Protein AF-A0A7J9EDD4-F1 (afdb_monomer_lite)

pLDDT: mean 74.46, std 18.75, range [39.28, 94.06]

InterPro domains:
  IPR004265 Dirigent protein [PF03018] (19-100)
  IPR0042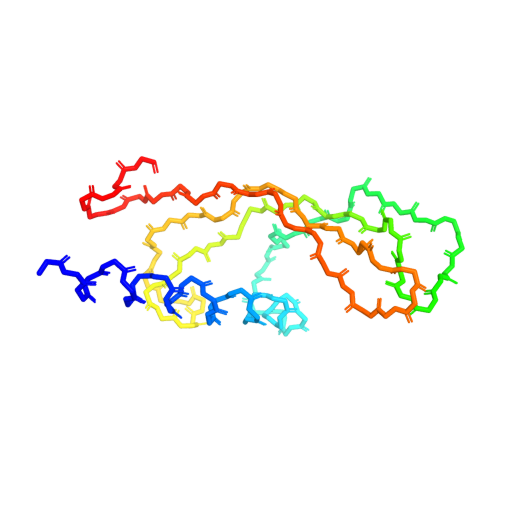65 Dirigent protein [PTHR21495] (27-100)

Foldseek 3Di:
DVPVVVVVVVLVVVVVPLVVVVQVVCLDVDDQKDFPDQDPDDAPQSAFTKIWGWAFDAPDSDPPGDTFWTWGDMWGQHDRPDHDIDDDTDTQTCDDPRHD

Organism: NCBI:txid34281

Radius of gyration: 15.08 Å; chains: 1; bounding box: 50×19×34 Å

Secondary structure (DSSP, 8-state):
--HHHHHHHHHHHHHHHHHHHHHHHT-SSS-SEEEEE--SS--TT-TT-EEEEEEEEESSSSTTSPEEEEEEEEEEE--SSS--EEEEEEEEE-SGGG--

Structure (mmCIF, N/CA/C/O backbone):
data_AF-A0A7J9EDD4-F1
#
_entry.id   AF-A0A7J9EDD4-F1
#
loop_
_atom_site.group_PDB
_atom_site.id
_atom_site.type_symbol
_atom_site.label_atom_id
_atom_site.label_alt_id
_atom_site.label_comp_id
_atom_site.label_asym_id
_atom_site.label_entity_id
_atom_site.label_seq_id
_atom_site.pdbx_PDB_ins_code
_atom_site.Cartn_x
_atom_site.Cartn_y
_atom_site.Cartn_z
_atom_site.occupancy
_atom_site.B_iso_or_equiv
_atom_site.auth_seq_id
_atom_site.auth_comp_id
_atom_site.auth_asym_id
_atom_site.auth_atom_id
_atom_site.pdbx_PDB_model_num
ATOM 1 N N . MET A 1 1 ? -27.727 7.773 -5.547 1.00 46.41 1 MET A N 1
ATOM 2 C CA . MET A 1 1 ? -27.075 6.466 -5.799 1.00 46.41 1 MET A CA 1
ATOM 3 C C . MET A 1 1 ? -25.766 6.553 -6.596 1.00 46.41 1 MET A C 1
ATOM 5 O O . MET A 1 1 ? -24.923 5.705 -6.367 1.00 46.41 1 MET A O 1
ATOM 9 N N . ALA A 1 2 ? -25.508 7.582 -7.421 1.00 40.41 2 ALA A N 1
ATOM 10 C CA . ALA A 1 2 ? -24.200 7.763 -8.083 1.00 40.41 2 ALA A CA 1
ATOM 11 C C . ALA A 1 2 ? -23.119 8.513 -7.251 1.00 40.41 2 ALA A C 1
ATOM 13 O O . ALA A 1 2 ? -21.943 8.439 -7.590 1.00 40.41 2 ALA A O 1
ATOM 14 N N . SER A 1 3 ? -23.459 9.205 -6.1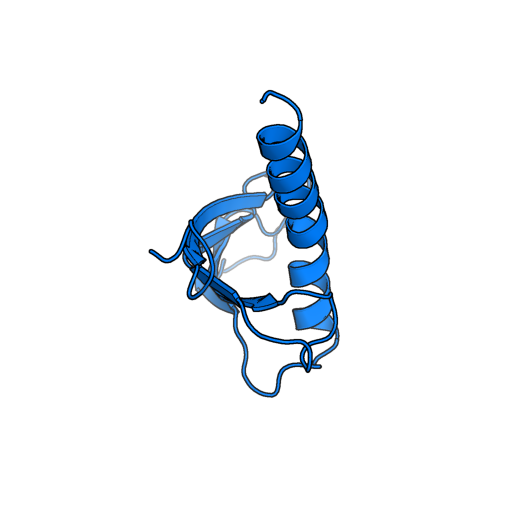48 1.00 53.06 3 SER A N 1
ATOM 15 C CA . SER A 1 3 ? -22.494 10.058 -5.413 1.00 53.06 3 SER A CA 1
ATOM 16 C C . SER A 1 3 ? -21.707 9.385 -4.269 1.00 53.06 3 SER A C 1
ATOM 18 O O . SER A 1 3 ? -20.701 9.937 -3.841 1.00 53.06 3 SER A O 1
ATOM 20 N N . PHE A 1 4 ? -22.089 8.186 -3.804 1.00 49.22 4 PHE A N 1
ATOM 21 C CA . PHE A 1 4 ? -21.347 7.406 -2.788 1.00 49.22 4 PHE A CA 1
ATOM 22 C C . PHE A 1 4 ? -20.160 6.638 -3.400 1.00 49.22 4 PHE A C 1
ATOM 24 O O . PHE A 1 4 ? -19.078 6.588 -2.825 1.00 49.22 4 PHE A O 1
ATOM 31 N N . ALA A 1 5 ? -20.323 6.134 -4.625 1.00 42.44 5 ALA A N 1
ATOM 32 C CA . ALA A 1 5 ? -19.260 5.455 -5.365 1.00 42.44 5 ALA A CA 1
ATOM 33 C C . ALA A 1 5 ? -18.075 6.393 -5.695 1.00 42.44 5 ALA A C 1
ATOM 35 O O . ALA A 1 5 ? -16.920 5.993 -5.575 1.00 42.44 5 ALA A O 1
ATOM 36 N N . ALA A 1 6 ? -18.344 7.662 -6.032 1.00 40.75 6 ALA A N 1
ATOM 37 C CA . ALA A 1 6 ? -17.327 8.649 -6.417 1.00 40.75 6 ALA A CA 1
ATOM 38 C C . ALA A 1 6 ? -16.560 9.275 -5.229 1.00 40.75 6 ALA A C 1
ATOM 40 O O . ALA A 1 6 ? -15.397 9.642 -5.379 1.00 40.75 6 ALA A O 1
ATOM 41 N N . GLN A 1 7 ? -17.156 9.356 -4.032 1.00 47.59 7 GLN A N 1
ATOM 42 C CA . GLN A 1 7 ? -16.465 9.838 -2.822 1.00 47.59 7 GLN A CA 1
ATOM 43 C C . GLN A 1 7 ? -15.580 8.765 -2.168 1.00 47.59 7 GLN A C 1
ATOM 45 O O . GLN A 1 7 ? -14.513 9.088 -1.648 1.00 47.59 7 GLN A O 1
ATOM 50 N N . THR A 1 8 ? -15.952 7.488 -2.285 1.00 46.44 8 THR A N 1
ATOM 51 C CA . THR A 1 8 ? -15.092 6.343 -1.942 1.00 46.44 8 THR A CA 1
ATOM 52 C C . THR A 1 8 ? -13.887 6.241 -2.890 1.00 46.44 8 THR A C 1
ATOM 54 O O . THR A 1 8 ? -12.769 6.068 -2.415 1.00 46.44 8 THR A O 1
ATOM 57 N N . LEU A 1 9 ? -14.066 6.479 -4.199 1.00 45.38 9 LEU A N 1
ATOM 58 C CA . LEU A 1 9 ? -12.981 6.601 -5.197 1.00 45.38 9 LEU A CA 1
ATOM 59 C C . LEU A 1 9 ? -12.029 7.801 -4.944 1.00 45.38 9 LEU A C 1
ATOM 61 O O . LEU A 1 9 ? -10.822 7.691 -5.149 1.00 45.38 9 LEU A O 1
ATOM 65 N N . PHE A 1 10 ? -12.545 8.931 -4.444 1.00 44.53 10 PHE A N 1
ATOM 66 C CA . PHE A 1 10 ? -11.786 10.145 -4.086 1.00 44.53 10 PHE A CA 1
ATOM 67 C C . PHE A 1 10 ? -10.987 10.011 -2.768 1.00 44.53 10 PHE A C 1
ATOM 69 O O . PHE A 1 10 ? -9.909 10.586 -2.641 1.00 44.53 10 PHE A O 1
ATOM 76 N N . LYS A 1 11 ? -11.440 9.184 -1.812 1.00 45.50 11 LYS A N 1
ATOM 77 C CA . LYS A 1 11 ? -10.645 8.758 -0.638 1.00 45.50 11 LYS A CA 1
ATOM 78 C C . LYS A 1 11 ? -9.595 7.699 -1.017 1.00 45.50 11 LYS A C 1
ATOM 80 O O . LYS A 1 11 ? -8.502 7.690 -0.461 1.00 45.50 11 LYS A O 1
ATOM 85 N N . LEU A 1 12 ? -9.903 6.874 -2.018 1.00 39.28 12 LEU A N 1
ATOM 86 C CA . LEU A 1 12 ? -8.987 5.918 -2.646 1.00 39.28 12 LEU A CA 1
ATOM 87 C C . LEU A 1 12 ? -7.752 6.617 -3.251 1.00 39.28 12 LEU A C 1
ATOM 89 O O . LEU A 1 12 ? -6.639 6.188 -2.979 1.00 39.28 12 LEU A O 1
ATOM 93 N N . PHE A 1 13 ? -7.915 7.725 -3.993 1.00 44.75 13 PHE A N 1
ATOM 94 C CA . PHE A 1 13 ? -6.804 8.453 -4.647 1.00 44.75 13 PHE A CA 1
ATOM 95 C C . PHE A 1 13 ? -6.010 9.402 -3.720 1.00 44.75 13 PHE A C 1
ATOM 97 O O . PHE A 1 13 ? -4.836 9.665 -3.965 1.00 44.75 13 PHE A O 1
ATOM 104 N N . PHE A 1 14 ? -6.611 9.896 -2.632 1.00 44.06 14 PHE A N 1
ATOM 105 C CA . PHE A 1 14 ? -5.952 10.796 -1.667 1.00 44.06 14 PHE A CA 1
ATOM 106 C C . PHE A 1 14 ? -5.073 10.035 -0.644 1.00 44.06 14 PHE A C 1
ATOM 108 O O . PHE A 1 14 ? -4.040 10.543 -0.211 1.00 44.06 14 PHE A O 1
ATOM 115 N N . THR A 1 15 ? -5.420 8.782 -0.309 1.00 46.75 15 THR A N 1
ATOM 116 C CA . THR A 1 15 ? -4.570 7.851 0.470 1.00 46.75 15 THR A CA 1
ATOM 117 C C . THR A 1 15 ? -3.404 7.299 -0.359 1.00 46.75 15 THR A C 1
ATOM 119 O O . THR A 1 15 ? -2.309 7.121 0.174 1.00 46.75 15 THR A O 1
ATOM 122 N N . LEU A 1 16 ? -3.611 7.118 -1.672 1.00 42.66 16 LEU A N 1
ATOM 123 C CA . LEU A 1 16 ? -2.618 6.636 -2.646 1.00 42.66 16 LEU A CA 1
ATOM 124 C C . LEU A 1 16 ? -1.308 7.462 -2.688 1.00 42.66 16 LEU A C 1
ATOM 126 O O . LEU A 1 16 ? -0.297 6.952 -3.157 1.00 42.66 16 LEU A O 1
ATOM 130 N N . PHE A 1 17 ? -1.288 8.700 -2.171 1.00 47.16 17 PHE A N 1
ATOM 131 C CA . PHE A 1 17 ? -0.092 9.561 -2.119 1.00 47.16 17 PHE A CA 1
ATOM 132 C C . PHE A 1 17 ? 0.442 9.806 -0.691 1.00 47.16 17 PHE A C 1
ATOM 134 O O . PHE A 1 17 ? 1.612 10.129 -0.514 1.00 47.16 17 PHE A O 1
ATOM 141 N N . SER A 1 18 ? -0.380 9.630 0.352 1.00 44.72 18 SER A N 1
ATOM 142 C CA . SER A 1 18 ? 0.018 9.875 1.750 1.00 44.72 18 SER A CA 1
ATOM 143 C C . SER A 1 18 ? 0.846 8.732 2.349 1.00 44.72 18 SER A C 1
ATOM 145 O O . SER A 1 18 ? 1.711 8.995 3.181 1.00 44.72 18 SER A O 1
ATOM 147 N N . ALA A 1 19 ? 0.600 7.478 1.956 1.00 46.88 19 ALA A N 1
ATOM 148 C CA . ALA A 1 19 ? 1.308 6.314 2.504 1.00 46.88 19 ALA A CA 1
ATOM 149 C C . ALA A 1 19 ? 2.798 6.305 2.121 1.00 46.88 19 ALA A C 1
ATOM 151 O O . ALA A 1 19 ? 3.648 6.055 2.972 1.00 46.88 19 ALA A O 1
ATOM 152 N N . PHE A 1 20 ? 3.116 6.737 0.893 1.00 46.19 20 PHE A N 1
ATOM 153 C CA . PHE A 1 20 ? 4.497 6.908 0.435 1.00 46.19 20 PHE A CA 1
ATOM 154 C C . PHE A 1 20 ? 5.291 7.903 1.300 1.00 46.19 20 PHE A C 1
ATOM 156 O O . PHE A 1 20 ? 6.504 7.774 1.392 1.00 46.19 20 PHE A O 1
ATOM 163 N N . PHE A 1 21 ? 4.623 8.873 1.948 1.00 42.41 21 PHE A N 1
ATOM 164 C CA . PHE A 1 21 ? 5.247 9.882 2.817 1.00 42.41 21 PHE A CA 1
ATOM 165 C C . PHE A 1 21 ? 5.314 9.493 4.302 1.00 42.41 21 PHE A C 1
ATOM 167 O O . PHE A 1 21 ? 6.241 9.912 4.995 1.00 42.41 21 PHE A O 1
ATOM 174 N N . ILE A 1 22 ? 4.375 8.690 4.815 1.00 44.69 22 ILE A N 1
ATOM 175 C CA . ILE A 1 22 ? 4.397 8.299 6.236 1.00 44.69 22 ILE A CA 1
ATOM 176 C C . ILE A 1 22 ? 5.508 7.271 6.511 1.00 44.69 22 ILE A C 1
ATOM 178 O O . ILE A 1 22 ? 6.136 7.348 7.568 1.00 44.69 22 ILE A O 1
ATOM 182 N N . GLU A 1 23 ? 5.840 6.389 5.557 1.00 49.53 23 GLU A N 1
ATOM 183 C CA . GLU A 1 23 ? 7.027 5.520 5.676 1.00 49.53 23 GLU A CA 1
ATOM 184 C C . GLU A 1 23 ? 8.330 6.320 5.816 1.00 49.53 23 GLU A C 1
ATOM 186 O O . GLU A 1 23 ? 9.205 5.950 6.596 1.00 49.53 23 GLU A O 1
ATOM 191 N N . ILE A 1 24 ? 8.445 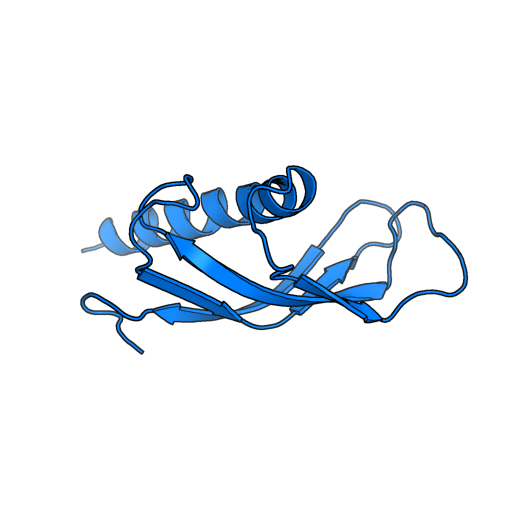7.459 5.124 1.00 43.91 24 ILE A N 1
ATOM 192 C CA . ILE A 1 24 ? 9.636 8.324 5.185 1.00 43.91 24 ILE A CA 1
ATOM 193 C C . ILE A 1 24 ? 9.717 9.119 6.497 1.00 43.91 24 ILE A C 1
ATOM 195 O O . ILE A 1 24 ? 10.811 9.503 6.906 1.00 43.91 24 ILE A O 1
ATOM 199 N N . ASN A 1 25 ? 8.584 9.351 7.170 1.00 45.59 25 ASN A N 1
ATOM 200 C CA . ASN A 1 25 ? 8.518 10.130 8.413 1.00 45.59 25 ASN A CA 1
ATOM 201 C C . ASN A 1 25 ? 8.650 9.277 9.689 1.00 45.59 25 ASN A C 1
ATOM 203 O O . ASN A 1 25 ? 8.656 9.829 10.787 1.00 45.59 25 ASN A O 1
ATOM 207 N N . GLY A 1 26 ? 8.772 7.948 9.571 1.00 51.53 26 GLY A N 1
ATOM 208 C CA . GLY A 1 26 ? 9.101 7.067 10.700 1.00 51.53 26 GLY A CA 1
ATOM 209 C C . GLY A 1 26 ? 8.048 7.009 11.814 1.00 51.53 26 GLY A C 1
ATOM 210 O O . GLY A 1 26 ? 8.371 6.637 12.941 1.00 51.53 26 GLY A O 1
ATOM 211 N N . GLU A 1 27 ? 6.791 7.375 11.537 1.00 55.22 27 GLU A N 1
ATOM 212 C CA . GLU A 1 27 ? 5.734 7.361 12.561 1.00 55.22 27 GLU A CA 1
ATOM 213 C C . GLU A 1 27 ? 5.250 5.938 12.908 1.00 55.22 27 GLU A C 1
ATOM 215 O O . GLU A 1 27 ? 4.641 5.722 13.960 1.00 55.22 27 GLU A O 1
ATOM 220 N N . TRP A 1 28 ? 5.562 4.947 12.066 1.00 57.50 28 TRP A N 1
ATOM 221 C CA . TRP A 1 28 ? 5.303 3.532 12.329 1.00 57.50 28 TRP A CA 1
ATOM 222 C C . TRP A 1 28 ? 6.549 2.850 12.904 1.00 57.50 28 TRP A C 1
ATOM 224 O O . TRP A 1 28 ? 7.619 2.859 12.301 1.00 57.50 28 TRP A O 1
ATOM 234 N N . LYS A 1 29 ? 6.407 2.210 14.075 1.00 58.19 29 LYS A N 1
ATOM 235 C CA . LYS A 1 29 ? 7.503 1.479 14.751 1.00 58.19 29 LYS A CA 1
ATOM 236 C C . LYS A 1 29 ? 7.960 0.221 14.002 1.00 58.19 29 LYS A C 1
ATOM 238 O O . LYS A 1 29 ? 8.998 -0.344 14.339 1.00 58.19 29 LYS A O 1
ATOM 243 N N . THR A 1 30 ? 7.180 -0.237 13.030 1.00 65.12 30 THR A N 1
ATOM 244 C CA . THR A 1 30 ? 7.446 -1.434 12.232 1.00 65.12 30 THR A CA 1
ATOM 245 C C . THR A 1 30 ? 7.216 -1.077 10.767 1.00 65.12 30 THR A C 1
ATOM 247 O O . THR A 1 30 ? 6.184 -0.467 10.482 1.00 65.12 30 THR A O 1
ATOM 250 N N . PRO A 1 31 ? 8.150 -1.411 9.858 1.00 72.00 31 PRO A N 1
ATOM 251 C CA . PRO A 1 31 ? 7.975 -1.131 8.438 1.00 72.00 31 PRO A CA 1
ATOM 252 C C . PRO A 1 31 ? 6.766 -1.901 7.904 1.00 72.00 31 PRO A C 1
ATOM 254 O O . PRO A 1 31 ? 6.622 -3.094 8.178 1.00 72.00 31 PRO A O 1
ATOM 257 N N . THR A 1 32 ? 5.895 -1.209 7.173 1.00 82.88 32 THR A N 1
ATOM 258 C CA . THR A 1 32 ? 4.691 -1.788 6.563 1.00 82.88 32 THR A CA 1
ATOM 259 C C . THR A 1 32 ? 4.893 -2.087 5.077 1.00 82.88 32 THR A C 1
ATOM 261 O O . THR A 1 32 ? 4.219 -2.972 4.551 1.00 82.88 32 THR A O 1
ATOM 264 N N . ALA A 1 33 ? 5.903 -1.482 4.437 1.00 85.88 33 ALA A N 1
ATOM 265 C CA . ALA A 1 33 ? 6.484 -1.947 3.188 1.00 85.88 33 ALA A CA 1
ATOM 266 C C . ALA A 1 33 ? 7.894 -2.518 3.384 1.00 85.88 33 ALA A C 1
ATOM 268 O O . ALA A 1 33 ? 8.726 -2.013 4.141 1.00 85.88 33 ALA A O 1
ATOM 269 N N . MET A 1 34 ? 8.206 -3.567 2.629 1.00 87.25 34 MET A N 1
ATOM 270 C CA . MET A 1 34 ? 9.549 -4.125 2.540 1.00 87.25 34 MET A CA 1
ATOM 271 C C . MET A 1 34 ? 9.968 -4.278 1.090 1.00 87.25 34 MET A C 1
ATOM 273 O O . MET A 1 34 ? 9.242 -4.837 0.270 1.00 87.25 34 MET A O 1
ATOM 277 N N . GLN A 1 35 ? 11.179 -3.832 0.775 1.00 89.19 35 GLN A N 1
ATOM 278 C CA . GLN A 1 35 ? 11.757 -4.032 -0.545 1.00 89.19 35 GLN A CA 1
AT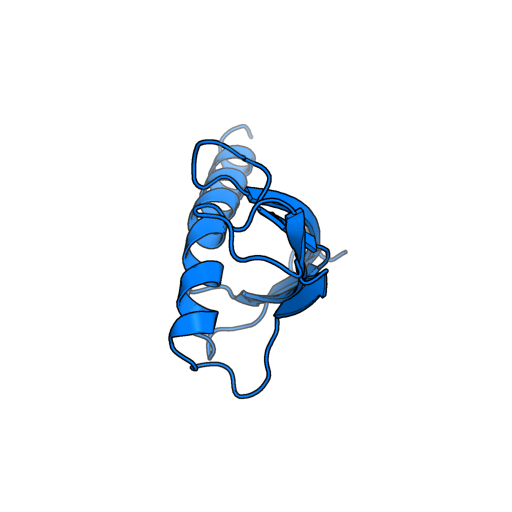OM 279 C C . GLN A 1 35 ? 12.029 -5.526 -0.782 1.00 89.19 35 GLN A C 1
ATOM 281 O O . GLN A 1 35 ? 12.820 -6.137 -0.066 1.00 89.19 35 GLN A O 1
ATOM 286 N N . ILE A 1 36 ? 11.408 -6.097 -1.814 1.00 93.38 36 ILE A N 1
ATOM 287 C CA . ILE A 1 36 ? 11.546 -7.518 -2.183 1.00 93.38 36 ILE A CA 1
ATOM 288 C C . ILE A 1 36 ? 12.357 -7.728 -3.460 1.00 93.38 36 ILE A C 1
ATOM 290 O O . ILE A 1 36 ? 12.924 -8.798 -3.663 1.00 93.38 36 ILE A O 1
ATOM 294 N N . ILE A 1 37 ? 12.451 -6.701 -4.309 1.00 93.06 37 ILE A N 1
ATOM 295 C CA . ILE A 1 37 ? 13.327 -6.707 -5.481 1.00 93.06 37 ILE A CA 1
ATOM 296 C C . ILE A 1 37 ? 14.229 -5.488 -5.401 1.00 93.06 37 ILE A C 1
ATOM 298 O O . ILE A 1 37 ? 13.779 -4.337 -5.390 1.00 93.06 37 ILE A O 1
ATOM 302 N N . ARG A 1 38 ? 15.532 -5.761 -5.352 1.00 86.44 38 ARG A N 1
ATOM 303 C CA . ARG A 1 38 ? 16.585 -4.756 -5.370 1.00 86.44 38 ARG A CA 1
ATOM 304 C C . ARG A 1 38 ? 17.391 -4.876 -6.644 1.00 86.44 38 ARG A C 1
ATOM 306 O O . ARG A 1 38 ? 17.903 -5.943 -6.965 1.00 86.44 38 ARG A O 1
ATOM 313 N N . LEU A 1 39 ? 17.532 -3.756 -7.340 1.00 80.94 39 LEU A N 1
ATOM 314 C CA . LEU A 1 39 ? 18.364 -3.685 -8.530 1.00 80.94 39 LEU A CA 1
ATOM 315 C C . LEU A 1 39 ? 19.831 -3.512 -8.126 1.00 80.94 39 LEU A C 1
ATOM 317 O O . LEU A 1 39 ? 20.121 -2.765 -7.184 1.00 80.94 39 LEU A O 1
ATOM 321 N N . PRO A 1 40 ? 20.759 -4.168 -8.839 1.00 73.12 40 PRO A N 1
ATOM 322 C CA . PRO A 1 40 ? 22.187 -4.055 -8.559 1.00 73.12 40 PRO A CA 1
ATOM 323 C C . PRO A 1 40 ? 22.712 -2.636 -8.820 1.00 73.12 40 PRO A C 1
ATOM 325 O O . PRO A 1 40 ? 23.571 -2.157 -8.083 1.00 73.12 40 PRO A O 1
ATOM 328 N N . ASN A 1 41 ? 22.144 -1.939 -9.810 1.00 79.06 41 ASN A N 1
ATOM 329 C CA . ASN A 1 41 ? 22.538 -0.587 -10.194 1.00 79.06 41 ASN A CA 1
ATOM 330 C C . ASN A 1 41 ? 21.418 0.407 -9.888 1.00 79.06 41 ASN A C 1
ATOM 332 O O . ASN A 1 41 ? 20.248 0.149 -10.173 1.00 79.06 41 ASN A O 1
ATOM 336 N N . LYS A 1 42 ? 21.786 1.571 -9.345 1.00 69.31 42 LYS A N 1
ATOM 337 C CA . LYS A 1 42 ? 20.844 2.676 -9.148 1.00 69.31 42 LYS A CA 1
ATOM 338 C C . LYS A 1 42 ? 20.516 3.298 -10.505 1.00 69.31 42 LYS A C 1
ATOM 340 O O . LYS A 1 42 ? 21.400 3.842 -11.159 1.00 69.31 42 LYS A O 1
ATOM 345 N N . THR A 1 43 ? 19.256 3.219 -10.917 1.00 77.12 43 THR A N 1
ATOM 346 C CA . THR A 1 43 ? 18.716 3.993 -12.042 1.00 77.12 43 THR A CA 1
ATOM 347 C C . THR A 1 43 ? 18.071 5.271 -11.508 1.00 77.12 43 THR A C 1
ATOM 349 O O . THR A 1 43 ? 17.666 5.316 -10.346 1.00 77.12 43 THR A O 1
ATOM 352 N N . ALA A 1 44 ? 17.962 6.315 -12.335 1.00 80.38 44 ALA A N 1
ATOM 353 C CA . ALA A 1 44 ? 17.365 7.590 -11.918 1.00 80.38 44 ALA A CA 1
ATOM 354 C C . ALA A 1 44 ? 15.923 7.430 -11.396 1.00 80.38 44 ALA A C 1
ATOM 356 O O . ALA A 1 44 ? 15.520 8.127 -10.470 1.00 80.38 44 ALA A O 1
ATOM 357 N N . THR A 1 45 ? 15.170 6.473 -11.946 1.00 82.94 45 THR A N 1
ATOM 358 C CA . THR A 1 45 ? 13.764 6.218 -11.598 1.00 82.94 45 THR A CA 1
ATOM 359 C C . THR A 1 45 ? 13.565 5.020 -10.670 1.00 82.94 45 THR A C 1
ATOM 361 O O . THR A 1 45 ? 12.437 4.712 -10.302 1.00 82.94 45 THR A O 1
ATOM 364 N N . SER A 1 46 ? 14.638 4.308 -10.306 1.00 88.44 46 SER A N 1
ATOM 365 C CA . SER A 1 46 ? 14.575 3.020 -9.597 1.00 88.44 46 SER A CA 1
ATOM 366 C C . SER A 1 46 ? 13.741 1.935 -10.306 1.00 88.44 46 SER A C 1
ATOM 368 O O . SER A 1 46 ? 13.327 0.975 -9.655 1.00 88.44 46 SER A O 1
ATOM 370 N N . PHE A 1 47 ? 13.522 2.055 -11.625 1.00 90.88 47 PHE A N 1
ATOM 371 C CA . PHE A 1 47 ? 12.712 1.144 -12.449 1.00 90.88 47 PHE A CA 1
ATOM 372 C C . PHE A 1 47 ? 12.966 -0.343 -12.168 1.00 90.88 47 PHE A C 1
ATOM 374 O O . PHE A 1 47 ? 14.067 -0.829 -12.407 1.00 90.88 47 PHE A O 1
ATOM 381 N N . GLY A 1 48 ? 11.936 -1.070 -11.733 1.00 90.75 48 GLY A N 1
ATOM 382 C CA . GLY A 1 48 ? 11.970 -2.490 -11.368 1.00 90.75 48 GLY A CA 1
ATOM 383 C C . GLY A 1 48 ? 12.094 -2.741 -9.862 1.00 90.75 48 GLY A C 1
ATOM 384 O O . GLY A 1 48 ? 11.818 -3.847 -9.394 1.00 90.75 48 GLY A O 1
ATOM 385 N N . THR A 1 49 ? 12.455 -1.724 -9.075 1.00 91.75 49 THR A N 1
ATOM 386 C CA . THR A 1 49 ? 12.445 -1.825 -7.613 1.00 91.75 49 THR A CA 1
ATOM 387 C C . THR A 1 49 ? 11.017 -2.060 -7.146 1.00 91.75 49 THR A C 1
ATOM 389 O O . THR A 1 49 ? 10.114 -1.316 -7.526 1.00 91.75 49 THR A O 1
ATOM 392 N N . THR A 1 50 ? 10.826 -3.100 -6.336 1.00 92.31 50 THR A N 1
ATOM 393 C CA . THR A 1 50 ? 9.501 -3.582 -5.932 1.00 92.31 50 THR A CA 1
ATOM 394 C C . THR A 1 50 ? 9.443 -3.791 -4.428 1.00 92.31 50 THR A C 1
ATOM 396 O O . THR A 1 50 ? 10.399 -4.295 -3.827 1.00 92.31 50 THR A O 1
ATOM 399 N N . PHE A 1 51 ? 8.303 -3.443 -3.845 1.00 91.50 51 PHE A N 1
ATOM 400 C CA . PHE A 1 51 ? 8.013 -3.542 -2.425 1.00 91.50 51 PHE A CA 1
ATOM 401 C C . PHE A 1 51 ? 6.795 -4.435 -2.201 1.00 91.50 51 PHE A C 1
ATOM 403 O O . PHE A 1 51 ? 5.822 -4.343 -2.946 1.00 91.50 51 PHE A O 1
ATOM 410 N N . MET A 1 52 ? 6.866 -5.289 -1.182 1.00 93.50 52 MET A N 1
ATOM 411 C CA . MET A 1 52 ? 5.714 -5.961 -0.584 1.00 93.50 52 MET A CA 1
ATOM 412 C C . MET A 1 52 ? 5.135 -5.040 0.482 1.00 93.50 52 MET A C 1
ATOM 414 O O . MET A 1 52 ? 5.896 -4.548 1.311 1.00 93.50 52 MET A O 1
ATOM 418 N N . VAL A 1 53 ? 3.825 -4.825 0.462 1.00 89.56 53 VAL A N 1
ATOM 419 C CA . VAL A 1 53 ? 3.117 -3.908 1.362 1.00 89.56 53 VAL A CA 1
ATOM 420 C C . VAL A 1 53 ? 2.011 -4.603 2.135 1.00 89.56 53 VAL A C 1
ATOM 422 O O . VAL A 1 53 ? 1.267 -5.419 1.587 1.00 89.56 53 VAL A O 1
ATOM 425 N N . ASP A 1 54 ? 1.897 -4.214 3.400 1.00 89.56 54 ASP A N 1
ATOM 426 C CA . ASP A 1 54 ? 0.778 -4.478 4.296 1.00 89.56 54 ASP A CA 1
ATOM 427 C C . ASP A 1 54 ? 0.512 -3.216 5.139 1.00 89.56 54 ASP A C 1
ATOM 429 O O . ASP A 1 54 ? 0.909 -3.113 6.302 1.00 89.56 54 ASP A O 1
ATOM 433 N N . ASP A 1 55 ? -0.134 -2.225 4.523 1.00 85.00 55 ASP A N 1
ATOM 434 C CA . ASP A 1 55 ? -0.315 -0.886 5.089 1.00 85.00 55 ASP A CA 1
ATOM 435 C C . ASP A 1 55 ? -1.666 -0.737 5.811 1.00 85.00 55 ASP A C 1
ATOM 437 O O . ASP A 1 55 ? -2.702 -1.166 5.294 1.00 85.00 55 ASP A O 1
ATOM 441 N N . PRO A 1 56 ? -1.712 -0.091 6.991 1.00 84.06 56 PRO A N 1
ATOM 442 C CA . PRO A 1 56 ? -2.961 0.181 7.692 1.00 84.06 56 PRO A CA 1
ATOM 443 C C . PRO A 1 56 ? -3.804 1.235 6.961 1.00 84.06 56 PRO A C 1
ATOM 445 O O . PRO A 1 56 ? -3.332 2.322 6.634 1.00 84.06 56 PRO A O 1
ATOM 448 N N . LEU A 1 57 ? -5.095 0.953 6.787 1.00 83.19 57 LEU A N 1
ATOM 449 C CA . LEU A 1 57 ? -6.085 1.933 6.345 1.00 83.19 57 LEU A CA 1
ATOM 450 C C . LEU A 1 57 ? -6.774 2.515 7.572 1.00 83.19 57 LEU A C 1
ATOM 452 O O . LEU A 1 57 ? -7.426 1.791 8.323 1.00 83.19 57 LEU A O 1
ATOM 456 N N . THR A 1 58 ? -6.657 3.820 7.778 1.00 81.62 58 THR A N 1
ATOM 457 C CA . THR A 1 58 ? -7.236 4.512 8.933 1.00 81.62 58 THR A CA 1
ATOM 458 C C . THR A 1 58 ? -8.328 5.493 8.511 1.00 81.62 58 THR A C 1
ATOM 460 O O . THR A 1 58 ? -8.331 6.024 7.400 1.00 81.62 58 THR A O 1
ATOM 463 N N . GLU A 1 59 ? -9.279 5.784 9.404 1.00 81.25 59 GLU A N 1
ATOM 464 C CA . GLU A 1 59 ? -10.348 6.755 9.103 1.00 81.25 59 GLU A CA 1
ATOM 465 C C . GLU A 1 59 ? -9.808 8.161 8.787 1.00 81.25 59 GLU A C 1
ATOM 467 O O . GLU A 1 59 ? -10.440 8.906 8.024 1.00 81.25 59 GLU A O 1
ATOM 472 N N . LYS A 1 60 ? -8.651 8.504 9.374 1.00 79.31 60 LYS A N 1
ATOM 473 C CA . LYS A 1 60 ? -7.936 9.782 9.264 1.00 79.31 60 LYS A CA 1
ATOM 474 C C . LYS A 1 60 ? -6.437 9.537 9.022 1.00 79.31 60 LYS A C 1
ATOM 476 O O . LYS A 1 60 ? -5.942 8.508 9.466 1.00 79.31 60 LYS A O 1
ATOM 481 N N . PRO A 1 61 ? -5.676 10.503 8.473 1.00 71.25 61 PRO A N 1
ATOM 482 C CA . PRO A 1 61 ? -4.248 10.331 8.149 1.00 71.25 61 PRO A CA 1
ATOM 483 C C . PRO A 1 61 ? -3.300 10.057 9.329 1.00 71.25 61 PRO A C 1
ATOM 485 O O . PRO A 1 61 ? -2.130 9.773 9.116 1.00 71.25 61 PRO A O 1
ATOM 488 N N . LYS A 1 62 ? -3.768 10.186 10.577 1.00 73.12 62 LYS A N 1
ATOM 489 C CA . LYS A 1 62 ? -2.933 9.951 11.761 1.00 73.12 62 LYS A CA 1
ATOM 490 C C . LYS A 1 62 ? -2.770 8.445 12.000 1.00 73.12 62 LYS A C 1
ATOM 492 O O . LYS A 1 62 ? -3.799 7.773 12.072 1.00 73.12 62 LYS A O 1
ATOM 497 N N . PRO A 1 63 ? -1.556 7.938 12.272 1.00 72.75 63 PRO A N 1
ATOM 498 C CA . PRO A 1 63 ? -1.336 6.528 12.614 1.00 72.75 63 PRO A CA 1
ATOM 499 C C . PRO A 1 63 ? -2.146 6.033 13.817 1.00 72.75 63 PRO A C 1
ATOM 501 O O . PRO A 1 63 ? -2.539 4.876 13.881 1.00 72.75 63 PRO A O 1
ATOM 504 N N . THR A 1 64 ? -2.435 6.924 14.770 1.00 80.50 64 THR A N 1
ATOM 505 C CA . THR A 1 64 ? -3.244 6.628 15.964 1.00 80.50 64 THR A CA 1
ATOM 506 C C . THR A 1 64 ? -4.752 6.677 15.715 1.00 80.50 64 THR A C 1
ATOM 508 O O . THR A 1 64 ? -5.539 6.432 16.629 1.00 80.50 64 THR A O 1
ATOM 511 N N . SER A 1 65 ? -5.177 7.038 14.502 1.00 82.31 65 SER A N 1
ATOM 512 C CA . SER A 1 65 ? -6.581 6.995 14.115 1.00 82.31 65 SER A CA 1
ATOM 513 C C . SER A 1 65 ? -7.070 5.553 14.068 1.00 82.31 65 SER A C 1
ATOM 515 O O . SER A 1 65 ? -6.310 4.617 13.838 1.00 82.31 65 SER A O 1
ATOM 517 N N . LYS A 1 66 ? -8.382 5.391 14.226 1.00 85.19 66 LYS A N 1
ATOM 518 C CA . LYS A 1 66 ? -9.052 4.104 14.101 1.00 85.19 66 LYS A CA 1
ATOM 519 C C . LYS A 1 66 ? -8.694 3.414 12.780 1.00 85.19 66 LYS A C 1
ATOM 521 O O . LYS A 1 66 ? -8.832 4.020 11.712 1.00 85.19 66 LYS A O 1
ATOM 526 N N . LEU A 1 67 ? -8.236 2.170 12.896 1.00 85.75 67 LEU A N 1
ATOM 527 C CA . LEU A 1 67 ? -7.972 1.245 11.798 1.00 85.75 67 LEU A CA 1
ATOM 528 C C . LEU A 1 67 ? -9.303 0.731 11.237 1.00 85.75 67 LEU A C 1
ATOM 530 O O . LEU A 1 67 ? -10.176 0.339 12.003 1.00 85.75 67 LEU A O 1
ATOM 534 N N . VAL A 1 68 ? -9.446 0.725 9.915 1.00 87.81 68 VAL A N 1
ATOM 535 C CA . VAL A 1 68 ? -10.657 0.276 9.199 1.00 87.81 68 VAL A CA 1
ATOM 536 C C . VAL A 1 68 ? -10.379 -0.787 8.139 1.00 87.81 68 VAL A C 1
ATOM 538 O O . VAL A 1 68 ? -11.304 -1.274 7.492 1.00 87.81 68 VAL A O 1
ATOM 541 N N . GLY A 1 69 ? -9.114 -1.148 7.939 1.00 88.25 69 GLY A N 1
ATOM 542 C CA . GLY A 1 69 ? -8.705 -2.174 6.989 1.00 88.25 69 GLY A CA 1
ATOM 543 C C . GLY A 1 69 ? -7.208 -2.151 6.727 1.00 88.25 69 GLY A C 1
ATOM 544 O O . GLY A 1 69 ? -6.458 -1.469 7.433 1.00 88.25 69 GLY A O 1
ATOM 545 N N . ARG A 1 70 ? -6.776 -2.879 5.696 1.00 88.88 70 ARG A N 1
ATOM 546 C CA . ARG A 1 70 ? -5.381 -2.920 5.237 1.00 88.88 70 ARG A CA 1
ATOM 547 C C . ARG A 1 70 ? -5.287 -2.918 3.712 1.00 88.88 70 ARG A C 1
ATOM 549 O O . ARG A 1 70 ? -6.137 -3.499 3.040 1.00 88.88 70 ARG A O 1
ATOM 556 N N . ALA A 1 71 ? -4.260 -2.263 3.177 1.00 89.19 71 ALA A N 1
ATOM 557 C CA . ALA A 1 71 ? -3.871 -2.354 1.773 1.00 89.19 71 ALA A CA 1
ATOM 558 C C . ALA A 1 71 ? -2.712 -3.347 1.644 1.00 89.19 71 ALA A C 1
ATOM 560 O O . ALA A 1 71 ? -1.653 -3.148 2.236 1.00 89.19 71 ALA A O 1
ATOM 561 N N . GLN A 1 72 ? -2.929 -4.425 0.895 1.00 91.81 72 GLN A N 1
ATOM 562 C CA . GLN A 1 72 ? -2.031 -5.579 0.849 1.00 91.81 72 GLN A CA 1
ATOM 563 C C . GLN A 1 72 ? -1.665 -5.934 -0.584 1.00 91.81 72 GLN A C 1
ATOM 565 O O . GLN A 1 72 ? -2.551 -6.119 -1.417 1.00 91.81 72 GLN A O 1
ATOM 570 N N . GLY A 1 73 ? -0.376 -6.073 -0.879 1.00 93.12 73 GLY A N 1
ATOM 571 C CA . GLY A 1 73 ? 0.086 -6.442 -2.215 1.00 93.12 73 GLY A CA 1
ATOM 572 C C . GLY A 1 73 ? 1.474 -5.910 -2.517 1.00 93.12 73 GLY A C 1
ATOM 573 O O . GLY A 1 73 ? 2.371 -6.005 -1.685 1.00 93.12 73 GLY A O 1
ATOM 574 N N . ILE A 1 74 ? 1.656 -5.357 -3.715 1.00 93.88 74 ILE A N 1
ATOM 575 C CA . ILE A 1 74 ? 2.934 -4.799 -4.151 1.00 93.88 74 ILE A CA 1
ATOM 576 C C . ILE A 1 74 ? 2.783 -3.425 -4.797 1.00 93.88 74 ILE A C 1
ATOM 578 O O . ILE A 1 74 ? 1.778 -3.121 -5.449 1.00 93.88 74 ILE A O 1
ATOM 582 N N . TYR A 1 75 ? 3.845 -2.631 -4.693 1.00 90.75 75 TYR A N 1
ATOM 583 C CA . TYR A 1 75 ? 4.093 -1.523 -5.608 1.00 90.75 75 TYR A CA 1
ATOM 584 C C . TYR A 1 75 ? 5.493 -1.625 -6.214 1.00 90.75 75 TYR A C 1
ATOM 586 O O . TYR A 1 75 ? 6.435 -2.097 -5.573 1.00 90.75 75 TYR A O 1
ATOM 594 N N . ALA A 1 76 ? 5.634 -1.191 -7.464 1.00 92.19 76 ALA A N 1
ATOM 595 C CA . ALA A 1 76 ? 6.897 -1.216 -8.189 1.00 92.19 76 ALA A CA 1
ATOM 596 C C . ALA A 1 76 ? 7.116 0.072 -8.979 1.00 92.19 76 ALA A C 1
ATOM 598 O O . ALA A 1 76 ? 6.177 0.627 -9.550 1.00 92.19 76 ALA A O 1
ATOM 599 N N . PHE A 1 77 ? 8.369 0.509 -9.071 1.00 90.88 77 PHE A N 1
ATOM 600 C CA . PHE A 1 77 ? 8.756 1.587 -9.976 1.00 90.88 77 PHE A CA 1
ATOM 601 C C . PHE A 1 77 ? 8.694 1.078 -11.420 1.00 90.88 77 PHE A C 1
ATOM 603 O O . PHE A 1 77 ? 9.473 0.212 -11.811 1.00 90.88 77 PHE A O 1
ATOM 610 N N . ALA A 1 78 ? 7.752 1.589 -12.205 1.00 92.44 78 ALA A N 1
ATOM 611 C CA . ALA A 1 78 ? 7.344 1.012 -13.485 1.00 92.44 78 ALA A CA 1
ATOM 612 C C . ALA A 1 78 ? 7.650 1.894 -14.707 1.00 92.44 78 ALA A C 1
ATOM 614 O O . ALA A 1 78 ? 7.363 1.487 -15.829 1.00 92.44 78 ALA A O 1
ATOM 615 N N . SER A 1 79 ? 8.252 3.074 -14.522 1.00 91.56 79 SER A N 1
ATOM 616 C CA . SER A 1 79 ? 8.700 3.925 -15.632 1.00 91.56 79 SER A CA 1
ATOM 617 C C . SER A 1 79 ? 10.226 4.048 -15.680 1.00 91.56 79 SER A C 1
ATOM 619 O O . SER A 1 79 ? 10.899 4.168 -14.654 1.00 91.56 79 SER A O 1
ATOM 621 N N . GLN A 1 80 ? 10.782 3.954 -16.891 1.00 90.38 80 GLN A N 1
ATOM 622 C CA . GLN A 1 80 ? 12.218 4.110 -17.146 1.00 90.38 80 GLN A CA 1
ATOM 623 C C . GLN A 1 80 ? 12.618 5.575 -17.357 1.00 90.38 80 GLN A C 1
ATOM 625 O O . GLN A 1 80 ? 13.767 5.922 -17.097 1.00 90.38 80 GLN A O 1
ATOM 630 N N . SER A 1 81 ? 11.694 6.417 -17.830 1.00 90.12 81 SER A N 1
ATOM 631 C CA . SER A 1 81 ? 11.944 7.834 -18.126 1.00 90.12 81 SER A CA 1
ATOM 632 C C . SER A 1 81 ? 11.591 8.754 -16.963 1.00 90.12 81 SER A C 1
ATOM 634 O O . SER A 1 81 ? 12.277 9.746 -16.743 1.00 90.12 81 SER A O 1
ATOM 636 N N . ASP A 1 82 ? 10.558 8.400 -16.199 1.00 87.75 82 ASP A N 1
ATOM 637 C CA . ASP A 1 82 ? 9.960 9.247 -15.169 1.00 87.75 82 ASP A CA 1
ATOM 638 C C . ASP A 1 82 ? 9.683 8.447 -13.892 1.00 87.75 82 ASP A C 1
ATOM 640 O O . ASP A 1 82 ? 9.740 7.216 -13.877 1.00 87.75 82 ASP A O 1
ATOM 644 N N . LEU A 1 83 ? 9.345 9.130 -12.798 1.00 82.19 83 LEU A N 1
ATOM 645 C CA . LEU A 1 83 ? 8.804 8.450 -11.624 1.00 82.19 83 LEU A CA 1
ATOM 646 C C . LEU A 1 83 ? 7.383 7.970 -11.933 1.00 82.19 83 LEU A C 1
ATOM 648 O O . LEU A 1 83 ? 6.474 8.768 -12.141 1.00 82.19 83 LEU A O 1
ATOM 652 N N . GLY A 1 84 ? 7.195 6.6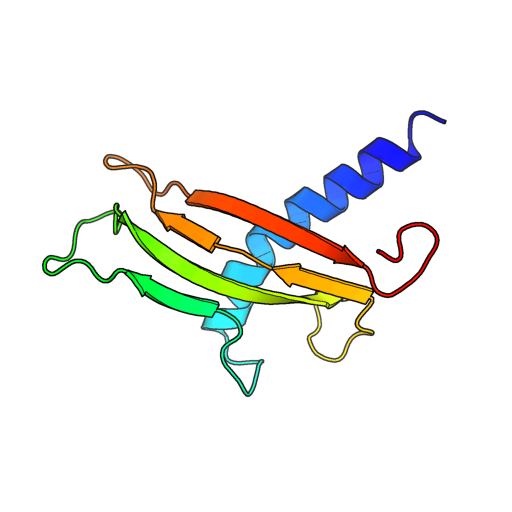54 -11.939 1.00 84.88 84 GLY A N 1
ATOM 653 C CA . GLY A 1 84 ? 5.893 6.027 -12.131 1.00 84.88 84 GLY A CA 1
ATOM 654 C C . GLY A 1 84 ? 5.784 4.764 -11.296 1.00 84.88 84 GLY A C 1
ATOM 655 O O . GLY A 1 84 ? 6.738 3.990 -11.230 1.00 84.88 84 GLY A O 1
ATOM 656 N N . LEU A 1 85 ? 4.630 4.561 -10.665 1.00 87.12 85 LEU A N 1
ATOM 657 C CA . LEU A 1 85 ? 4.351 3.400 -9.825 1.00 87.12 85 LEU A CA 1
ATOM 658 C C . LEU A 1 85 ? 3.278 2.522 -10.469 1.00 87.12 85 LEU A C 1
ATOM 660 O O . LEU A 1 85 ? 2.229 3.018 -10.875 1.00 87.12 85 LEU A O 1
ATOM 664 N N . LEU A 1 86 ? 3.529 1.215 -10.512 1.00 90.94 86 LEU A N 1
ATOM 665 C CA . LEU A 1 86 ? 2.498 0.200 -10.704 1.00 90.94 86 LEU A C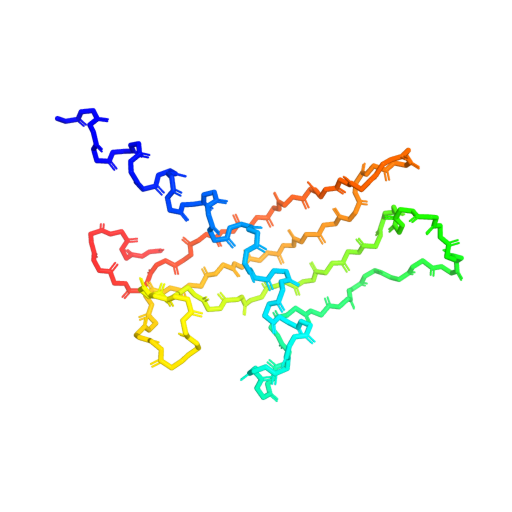A 1
ATOM 666 C C . LEU A 1 86 ? 2.110 -0.342 -9.333 1.00 90.94 86 LEU A C 1
ATOM 668 O O . LEU A 1 86 ? 2.979 -0.745 -8.564 1.00 90.94 86 LEU A O 1
ATOM 672 N N . MET A 1 87 ? 0.812 -0.376 -9.051 1.00 88.81 87 MET A N 1
ATOM 673 C CA . MET A 1 87 ? 0.263 -0.876 -7.796 1.00 88.81 87 MET A CA 1
ATOM 674 C C . MET A 1 87 ? -0.674 -2.040 -8.079 1.00 88.81 87 MET A C 1
ATOM 676 O O . MET A 1 87 ? -1.608 -1.915 -8.868 1.00 88.81 87 MET A O 1
ATOM 680 N N . VAL A 1 88 ? -0.410 -3.167 -7.425 1.00 94.06 88 VAL A N 1
ATOM 681 C CA . VAL A 1 88 ? -1.237 -4.372 -7.488 1.00 94.06 88 VAL A CA 1
ATOM 682 C C . VAL A 1 88 ? -1.527 -4.770 -6.053 1.00 94.06 88 VAL A C 1
ATOM 684 O O . VAL A 1 88 ? -0.679 -5.356 -5.383 1.00 94.06 88 VAL A O 1
ATOM 687 N N . MET A 1 89 ? -2.697 -4.380 -5.556 1.00 88.94 89 MET A N 1
ATOM 688 C CA . MET A 1 89 ? -3.050 -4.537 -4.149 1.00 88.94 89 MET A CA 1
ATOM 689 C C . MET A 1 89 ? -4.544 -4.765 -3.950 1.00 88.94 89 MET A C 1
ATOM 691 O O . MET A 1 89 ? -5.375 -4.268 -4.711 1.00 88.94 89 MET A O 1
ATOM 695 N N . ASN A 1 90 ? -4.852 -5.489 -2.882 1.00 89.12 90 ASN A N 1
ATOM 696 C CA . ASN A 1 90 ? -6.185 -5.661 -2.337 1.00 89.12 90 ASN A CA 1
ATOM 697 C C . ASN A 1 90 ? -6.403 -4.655 -1.204 1.00 89.12 90 ASN A C 1
ATOM 699 O O . ASN A 1 90 ? -5.488 -4.380 -0.427 1.00 89.12 90 ASN A O 1
ATOM 703 N N . PHE A 1 91 ? -7.629 -4.156 -1.080 1.00 88.19 91 PHE A N 1
ATOM 704 C CA . PHE A 1 91 ? -8.073 -3.390 0.082 1.00 88.19 91 PHE A CA 1
ATOM 705 C C . PHE A 1 91 ? -8.992 -4.288 0.909 1.00 88.19 91 PHE A C 1
ATOM 707 O O . PHE A 1 91 ? -10.151 -4.464 0.547 1.00 88.19 91 PHE A O 1
ATOM 714 N N . ALA A 1 92 ? -8.449 -4.873 1.976 1.00 88.56 92 ALA A N 1
ATOM 715 C CA . ALA A 1 92 ? -9.178 -5.742 2.893 1.00 88.56 92 ALA A CA 1
ATOM 716 C C . ALA A 1 92 ? -9.765 -4.883 4.018 1.00 88.56 92 ALA A C 1
ATOM 718 O O . ALA A 1 92 ? -9.041 -4.445 4.922 1.00 88.56 92 ALA A O 1
ATOM 719 N N . PHE A 1 93 ? -11.056 -4.572 3.939 1.00 90.19 93 PHE A N 1
ATOM 720 C CA . PHE A 1 93 ? -11.713 -3.750 4.954 1.00 90.19 93 PHE A CA 1
ATOM 721 C C . PHE A 1 93 ? -12.129 -4.631 6.130 1.00 90.19 93 PHE A C 1
ATOM 723 O O . PHE A 1 93 ? -12.637 -5.728 5.944 1.00 90.19 93 PHE A O 1
ATOM 730 N N . SER A 1 94 ? -11.948 -4.142 7.356 1.00 90.62 94 SER A N 1
ATOM 731 C CA . SER A 1 94 ? -12.322 -4.873 8.577 1.00 90.62 94 SER A CA 1
ATOM 732 C C . SER A 1 94 ? -13.614 -4.357 9.214 1.00 90.62 94 SER A C 1
ATOM 734 O O . SER A 1 94 ? -14.035 -4.854 10.256 1.00 90.62 94 SER A O 1
ATOM 736 N N . GLU A 1 95 ? -14.233 -3.332 8.623 1.00 86.19 95 GLU A N 1
ATOM 737 C CA . GLU A 1 95 ? -15.406 -2.654 9.167 1.00 86.19 95 GLU A CA 1
ATOM 738 C C . GLU A 1 95 ? -16.396 -2.196 8.085 1.00 86.19 95 GLU A C 1
ATOM 740 O O . GLU A 1 95 ? -16.071 -2.070 6.904 1.00 86.19 95 GLU A O 1
ATOM 745 N N . GLY A 1 96 ? -17.621 -1.879 8.518 1.00 84.44 96 GLY A N 1
ATOM 746 C CA . GLY A 1 96 ? -18.674 -1.341 7.660 1.00 84.44 96 GLY A CA 1
ATOM 747 C C . GLY A 1 96 ? -19.270 -2.375 6.704 1.00 84.44 96 GLY A C 1
ATOM 748 O O . GLY A 1 96 ? -19.081 -3.579 6.847 1.00 84.44 96 GLY A O 1
ATOM 749 N N . ILE A 1 97 ? -20.017 -1.886 5.713 1.00 87.00 97 ILE A N 1
ATOM 750 C CA . ILE A 1 97 ? -20.718 -2.731 4.727 1.00 87.00 97 ILE A CA 1
ATOM 751 C C . ILE A 1 97 ? -19.779 -3.401 3.713 1.00 87.00 97 ILE A C 1
ATOM 753 O O . ILE A 1 97 ? -20.231 -4.201 2.901 1.00 87.00 97 ILE A O 1
ATOM 757 N N . TYR A 1 98 ? -18.498 -3.036 3.742 1.00 82.88 98 TYR A N 1
ATOM 758 C CA . TYR A 1 98 ? -17.460 -3.539 2.848 1.00 82.88 98 TYR A CA 1
ATOM 759 C C . TYR A 1 98 ? -16.488 -4.486 3.552 1.00 82.88 98 TYR A C 1
ATOM 761 O O . TYR A 1 98 ? -15.475 -4.816 2.956 1.00 82.88 98 TYR A O 1
ATOM 769 N N . ASN A 1 99 ? -16.782 -4.896 4.794 1.00 88.81 99 ASN A N 1
ATOM 770 C CA . ASN A 1 99 ? -15.958 -5.847 5.536 1.00 88.81 99 ASN A CA 1
ATOM 771 C C . ASN A 1 99 ? -15.778 -7.144 4.732 1.00 88.81 99 ASN A C 1
ATOM 773 O O . ASN A 1 99 ? -16.765 -7.818 4.418 1.00 88.81 99 ASN A O 1
ATOM 777 N N . GLY A 1 100 ? -14.526 -7.441 4.394 1.00 80.06 100 GLY A N 1
ATOM 778 C CA . GLY A 1 100 ? -14.128 -8.463 3.433 1.00 80.06 100 GLY A CA 1
ATOM 779 C C . GLY A 1 100 ? -12.804 -8.131 2.764 1.00 80.06 100 GLY A C 1
ATOM 780 O O . GLY A 1 100 ? -12.451 -6.930 2.672 1.00 80.06 100 GLY A O 1
#

Sequence (100 aa):
MASFAAQTLFKLFFTLFSAFFIEINGEWKTPTAMQIIRLPNKTATSFGTTFMVDDPLTEKPKPTSKLVGRAQGIYAFASQSDLGLLMVMNFAFSEGIYNG